Protein AF-A0A522UPX6-F1 (afdb_monomer)

Mean predicted aligned error: 21.27 Å

pLDDT: mean 71.04, std 18.64, range [40.44, 97.75]

Radius of gyration: 30.19 Å; Cα contacts (8 Å, |Δi|>4): 43; chains: 1; bounding box: 75×53×67 Å

Structure (mmCIF, N/CA/C/O backbone):
data_AF-A0A5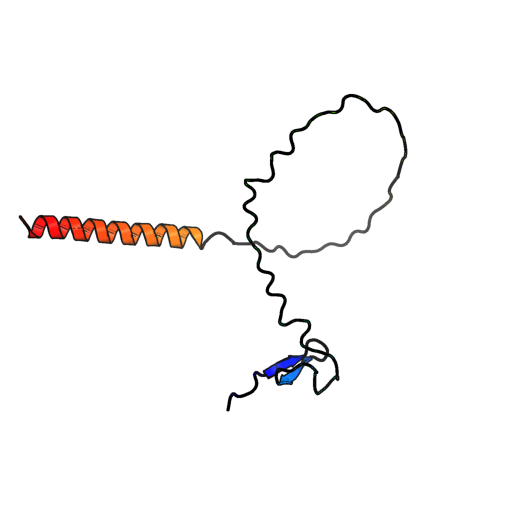22UPX6-F1
#
_entry.id   AF-A0A522UPX6-F1
#
loop_
_atom_site.group_PDB
_atom_site.id
_atom_site.type_symbol
_atom_site.label_atom_id
_atom_site.label_alt_id
_atom_site.label_comp_id
_atom_site.label_asym_id
_atom_site.label_entity_id
_atom_site.label_seq_id
_atom_site.pdbx_PDB_ins_code
_atom_site.Cartn_x
_atom_site.Cartn_y
_atom_site.Cartn_z
_atom_site.occupancy
_atom_site.B_iso_or_equiv
_atom_site.auth_seq_id
_atom_site.auth_comp_id
_atom_site.auth_asym_id
_atom_site.auth_atom_id
_atom_site.pdbx_PDB_model_num
ATOM 1 N N . MET A 1 1 ? -7.548 -28.527 -10.686 1.00 49.31 1 MET A N 1
ATOM 2 C CA . MET A 1 1 ? -6.520 -28.176 -11.689 1.00 49.31 1 MET A CA 1
ATOM 3 C C . MET A 1 1 ? -6.523 -26.661 -11.773 1.00 49.31 1 MET A C 1
ATOM 5 O O . MET A 1 1 ? -7.603 -26.110 -11.912 1.00 49.31 1 MET A O 1
ATOM 9 N N . LYS A 1 2 ? -5.393 -25.993 -11.524 1.00 66.81 2 LYS A N 1
ATOM 10 C CA . LYS A 1 2 ? -5.321 -24.524 -11.512 1.00 66.81 2 LYS A CA 1
ATOM 11 C C . LYS A 1 2 ? -5.132 -24.062 -12.960 1.00 66.81 2 LYS A C 1
ATOM 13 O O . LYS A 1 2 ? -4.196 -24.534 -13.602 1.00 66.81 2 LYS A O 1
ATOM 18 N N . GLU A 1 3 ? -6.046 -23.249 -13.484 1.00 74.69 3 GLU A N 1
ATOM 19 C CA . GLU A 1 3 ? -5.889 -22.654 -14.816 1.00 74.69 3 GLU A CA 1
ATOM 20 C C . GLU A 1 3 ? -4.624 -21.780 -14.850 1.00 74.69 3 GLU A C 1
ATOM 22 O O . GLU A 1 3 ? -4.322 -21.118 -13.853 1.00 74.69 3 GLU A O 1
ATOM 27 N N . PRO A 1 4 ? -3.836 -21.828 -15.939 1.00 72.62 4 PRO A N 1
ATOM 28 C CA . PRO A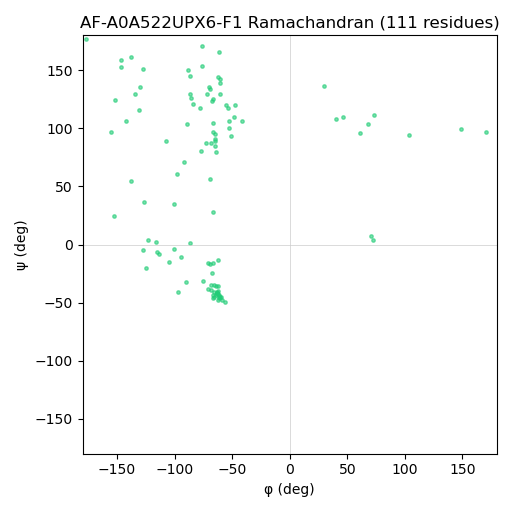 1 4 ? -2.641 -21.010 -16.068 1.00 72.62 4 PRO A CA 1
ATOM 29 C C . PRO A 1 4 ? -3.029 -19.546 -16.296 1.00 72.62 4 PRO A C 1
ATOM 31 O O . PRO A 1 4 ? -3.804 -19.243 -17.202 1.00 72.62 4 PRO A O 1
ATOM 34 N N . ASP A 1 5 ? -2.451 -18.641 -15.508 1.00 82.94 5 ASP A N 1
ATOM 35 C CA . ASP A 1 5 ? -2.629 -17.201 -15.692 1.00 82.94 5 ASP A CA 1
ATOM 36 C C . ASP A 1 5 ? -2.108 -16.784 -17.081 1.00 82.94 5 ASP A C 1
ATOM 38 O O . ASP A 1 5 ? -1.000 -17.150 -17.480 1.00 82.94 5 ASP A O 1
ATOM 42 N N . MET A 1 6 ? -2.909 -16.044 -17.849 1.00 86.31 6 MET A N 1
ATOM 43 C CA . MET A 1 6 ? -2.515 -15.517 -19.161 1.00 86.31 6 MET A CA 1
ATOM 44 C C . MET A 1 6 ? -1.808 -14.173 -18.977 1.00 86.31 6 MET A C 1
ATOM 46 O O . MET A 1 6 ? -2.319 -13.284 -18.299 1.00 86.31 6 MET A O 1
ATOM 50 N N . ILE A 1 7 ? -0.633 -14.018 -19.587 1.00 87.12 7 ILE A N 1
ATOM 51 C CA . ILE A 1 7 ? 0.179 -12.799 -19.522 1.00 87.12 7 ILE A CA 1
ATOM 52 C C . ILE A 1 7 ? 0.546 -12.319 -20.925 1.00 87.12 7 ILE A C 1
ATOM 54 O O . ILE A 1 7 ? 0.718 -13.107 -21.856 1.00 87.12 7 ILE A O 1
ATOM 58 N N . THR A 1 8 ? 0.730 -11.014 -21.082 1.00 88.94 8 THR A N 1
ATOM 59 C CA . THR A 1 8 ? 1.205 -10.434 -22.342 1.00 88.94 8 THR A CA 1
ATOM 60 C C . THR A 1 8 ? 2.728 -10.472 -22.388 1.00 88.94 8 THR A C 1
ATOM 62 O O . THR A 1 8 ? 3.401 -9.966 -21.492 1.00 88.94 8 THR A O 1
ATOM 65 N N . CYS A 1 9 ? 3.298 -11.056 -23.443 1.00 88.38 9 CYS A N 1
ATOM 66 C CA . CYS A 1 9 ? 4.745 -11.099 -23.619 1.00 88.38 9 CYS A CA 1
ATOM 67 C C . CYS A 1 9 ? 5.307 -9.682 -23.870 1.00 88.38 9 CYS A C 1
ATOM 69 O O . CYS A 1 9 ? 4.934 -9.065 -24.873 1.00 88.38 9 CYS A O 1
ATOM 71 N N . PRO A 1 10 ? 6.270 -9.187 -23.068 1.00 84.88 10 PRO A N 1
ATOM 72 C CA . PRO A 1 10 ? 6.823 -7.83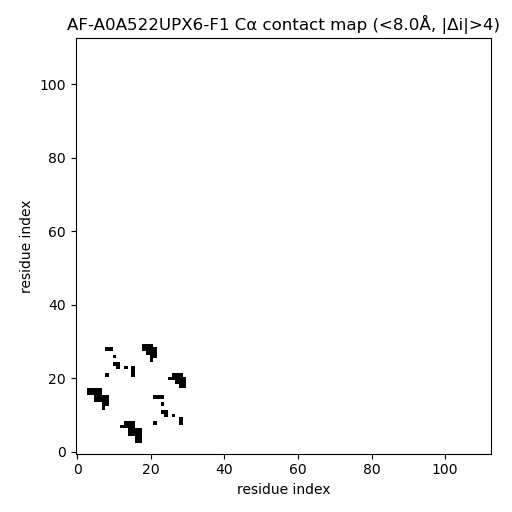5 -23.218 1.00 84.88 10 PRO A CA 1
ATOM 73 C C . PRO A 1 10 ? 7.666 -7.660 -24.490 1.00 84.88 10 PRO A C 1
ATOM 75 O O . PRO A 1 10 ? 7.932 -6.541 -24.914 1.00 84.88 10 PRO A O 1
ATOM 78 N N . HIS A 1 11 ? 8.094 -8.760 -25.117 1.00 88.25 11 HIS A N 1
ATOM 79 C CA . HIS A 1 11 ? 8.936 -8.716 -26.310 1.00 88.25 11 HIS A CA 1
ATOM 80 C C . HIS A 1 11 ? 8.156 -8.690 -27.625 1.00 88.25 11 HIS A C 1
ATOM 82 O O . HIS A 1 11 ? 8.649 -8.137 -28.603 1.00 88.25 11 HIS A O 1
ATOM 88 N N . CYS A 1 12 ? 6.987 -9.334 -27.685 1.00 91.06 12 CYS A N 1
ATOM 89 C CA . CYS A 1 12 ? 6.219 -9.466 -28.931 1.00 91.06 12 CYS A CA 1
ATOM 90 C C . CYS A 1 12 ? 4.756 -9.022 -28.824 1.00 91.06 12 CYS A C 1
ATOM 92 O O . CYS A 1 12 ? 4.054 -9.036 -29.831 1.00 91.06 12 CYS A O 1
ATOM 94 N N . GLY A 1 13 ? 4.282 -8.661 -27.626 1.00 89.62 13 GLY A N 1
ATOM 95 C CA . GLY A 1 13 ? 2.925 -8.165 -27.390 1.00 89.62 13 GLY A CA 1
ATOM 96 C C . GLY A 1 13 ? 1.816 -9.215 -27.496 1.00 89.62 13 GLY A C 1
ATOM 97 O O . GLY A 1 13 ? 0.647 -8.864 -27.396 1.00 89.62 13 GLY A O 1
ATOM 98 N N . LYS A 1 14 ? 2.150 -10.495 -27.705 1.00 91.25 14 LYS A N 1
ATOM 99 C CA . LYS A 1 14 ? 1.169 -11.587 -27.777 1.00 91.25 14 LYS A CA 1
ATOM 100 C C . LYS A 1 14 ? 0.863 -12.147 -26.392 1.00 91.25 14 LYS A C 1
ATOM 102 O O . LYS A 1 14 ? 1.756 -12.246 -25.549 1.00 91.25 14 LYS A O 1
ATOM 107 N N . GLU A 1 15 ? -0.383 -12.553 -26.196 1.00 90.00 15 GLU A N 1
ATOM 108 C CA . GLU A 1 15 ? -0.829 -13.264 -25.000 1.00 90.00 15 GLU A CA 1
ATOM 109 C C . GLU A 1 15 ? -0.251 -14.682 -24.983 1.00 90.00 15 GLU A C 1
ATOM 111 O O . GLU A 1 15 ? -0.224 -15.380 -25.996 1.00 90.00 15 GLU A O 1
ATOM 116 N N . THR A 1 16 ? 0.255 -15.106 -23.833 1.00 89.44 16 THR A N 1
ATOM 117 C CA . THR A 1 16 ? 0.826 -16.437 -23.627 1.00 89.44 16 THR A CA 1
ATOM 118 C C . THR A 1 16 ? 0.545 -16.886 -22.201 1.00 89.44 16 THR A C 1
ATOM 120 O O . THR A 1 16 ? 0.418 -16.067 -21.295 1.00 89.44 16 THR A O 1
ATOM 123 N N . ALA A 1 17 ? 0.472 -18.197 -21.981 1.00 85.56 17 ALA A N 1
ATOM 124 C CA . ALA A 1 17 ? 0.380 -18.741 -20.632 1.00 85.56 17 ALA A CA 1
ATOM 125 C C . ALA A 1 17 ? 1.615 -18.338 -19.808 1.00 85.56 17 ALA A C 1
A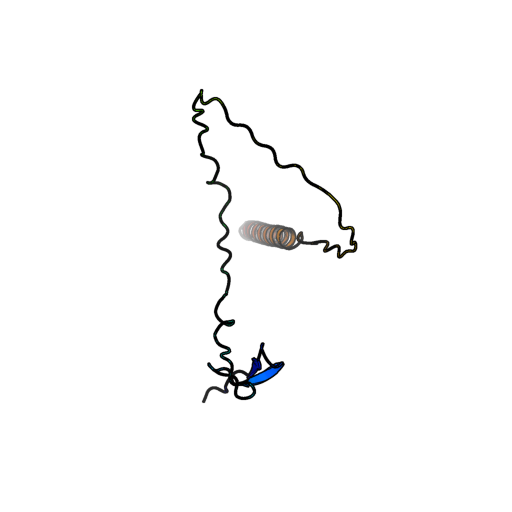TOM 127 O O . ALA A 1 17 ? 2.730 -18.311 -20.345 1.00 85.56 17 ALA A O 1
ATOM 128 N N . ALA A 1 18 ? 1.411 -18.053 -18.521 1.00 75.00 18 ALA A N 1
ATOM 129 C CA . ALA A 1 18 ? 2.474 -17.789 -17.565 1.00 75.00 18 ALA A CA 1
ATOM 130 C C . ALA A 1 18 ? 3.460 -18.966 -17.541 1.00 75.00 18 ALA A C 1
ATOM 132 O O . ALA A 1 18 ? 3.093 -20.115 -17.289 1.00 75.00 18 ALA A O 1
ATOM 133 N N . GLY A 1 19 ? 4.717 -18.672 -17.858 1.00 78.19 19 GLY A N 1
ATOM 134 C CA . GLY A 1 19 ? 5.789 -19.647 -17.989 1.00 78.19 19 GLY A CA 1
ATOM 135 C C . GLY A 1 19 ? 7.114 -18.961 -18.295 1.00 78.19 19 GLY A C 1
ATOM 136 O O . GLY A 1 19 ? 7.173 -17.743 -18.460 1.00 78.19 19 GLY A O 1
ATOM 137 N N . ASP A 1 20 ? 8.176 -19.757 -18.372 1.00 79.88 20 ASP A N 1
ATOM 138 C CA . ASP A 1 20 ? 9.537 -19.226 -18.476 1.00 79.88 20 ASP A CA 1
ATOM 139 C C . ASP A 1 20 ? 9.829 -18.680 -19.882 1.00 79.88 20 ASP A C 1
ATOM 141 O O . ASP A 1 20 ? 10.540 -17.696 -20.019 1.00 79.88 20 ASP A O 1
ATOM 145 N N . VAL A 1 21 ? 9.226 -19.247 -20.936 1.00 87.81 21 VAL A N 1
ATOM 146 C CA . VAL A 1 21 ? 9.511 -18.884 -22.335 1.00 87.81 21 VAL A CA 1
ATOM 147 C C . VAL A 1 21 ? 8.231 -18.596 -23.116 1.00 87.81 21 VAL A C 1
ATOM 149 O O . VAL A 1 21 ? 7.262 -19.359 -23.072 1.00 87.81 21 VAL A O 1
ATOM 152 N N . CYS A 1 22 ? 8.236 -17.515 -23.898 1.00 89.06 22 CYS A N 1
ATOM 153 C CA . CYS A 1 22 ? 7.139 -17.182 -24.798 1.00 89.06 22 CYS A CA 1
ATOM 154 C C . CYS A 1 22 ? 7.006 -18.209 -25.927 1.00 89.06 22 CYS A C 1
ATOM 156 O O . CYS A 1 22 ? 7.925 -18.375 -26.730 1.00 89.06 22 CYS A O 1
ATOM 158 N N . ARG A 1 23 ? 5.817 -18.803 -26.089 1.00 88.75 23 ARG A N 1
ATOM 159 C CA . ARG A 1 23 ? 5.528 -19.739 -27.194 1.00 88.75 23 ARG A CA 1
ATOM 160 C C . ARG A 1 23 ? 5.530 -19.095 -28.583 1.00 88.75 23 ARG A C 1
ATOM 162 O O . ARG A 1 23 ? 5.574 -19.807 -29.578 1.00 88.75 23 ARG A O 1
ATOM 169 N N . HIS A 1 24 ? 5.464 -17.766 -28.660 1.00 90.44 24 HIS A N 1
ATOM 170 C CA . HIS A 1 24 ? 5.413 -17.044 -29.929 1.00 90.44 24 HIS A CA 1
ATOM 171 C C . HIS A 1 24 ? 6.768 -16.524 -30.402 1.00 90.44 24 HIS A C 1
ATOM 173 O O . HIS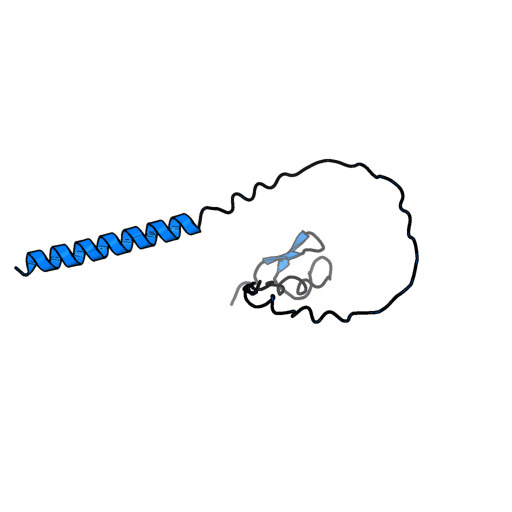 A 1 24 ? 7.044 -16.577 -31.595 1.00 90.44 24 HIS A O 1
ATOM 179 N N . CYS A 1 25 ? 7.595 -15.991 -29.497 1.00 91.06 25 CYS A N 1
ATOM 180 C CA . CYS A 1 25 ? 8.878 -15.380 -29.863 1.00 91.06 25 CYS A CA 1
ATOM 181 C C . CYS A 1 25 ? 10.105 -16.114 -29.309 1.00 91.06 25 CYS A C 1
ATOM 183 O O . CYS A 1 25 ? 11.224 -15.733 -29.639 1.00 91.06 25 CYS A O 1
ATOM 185 N N . GLY A 1 26 ? 9.916 -17.128 -28.456 1.00 89.94 26 GLY A N 1
ATOM 186 C CA . GLY A 1 26 ? 11.003 -17.927 -27.884 1.00 89.94 26 GLY A CA 1
ATOM 187 C C . GLY A 1 26 ? 11.874 -17.198 -26.857 1.00 89.94 26 GLY A C 1
ATOM 188 O O . GLY A 1 26 ? 12.889 -17.744 -26.439 1.00 89.94 26 GLY A O 1
ATOM 189 N N . ARG A 1 27 ? 11.512 -15.973 -26.454 1.00 87.50 27 ARG A N 1
ATOM 190 C CA . ARG A 1 27 ? 12.240 -15.208 -25.429 1.00 87.50 27 ARG A CA 1
ATOM 191 C C . ARG A 1 27 ? 11.725 -15.514 -24.027 1.00 87.50 27 ARG A C 1
ATOM 193 O O . ARG A 1 27 ? 10.541 -15.806 -23.855 1.00 87.50 27 ARG A O 1
ATOM 200 N N . ASP A 1 28 ? 12.624 -15.410 -23.056 1.00 86.75 28 ASP A N 1
ATOM 201 C CA . ASP A 1 28 ? 12.334 -15.615 -21.638 1.00 86.75 28 ASP A CA 1
ATOM 202 C C . ASP A 1 28 ? 11.453 -14.476 -21.085 1.00 86.75 28 ASP A C 1
ATOM 204 O O . ASP A 1 28 ? 11.697 -13.304 -21.379 1.00 86.75 28 ASP A O 1
ATOM 208 N N . ILE A 1 29 ? 10.402 -14.813 -20.331 1.00 82.19 29 ILE A N 1
ATOM 209 C CA . ILE A 1 29 ? 9.434 -13.852 -19.767 1.00 82.19 29 ILE A CA 1
ATOM 210 C C . ILE A 1 29 ? 9.653 -13.643 -18.255 1.00 82.19 29 ILE A C 1
ATOM 212 O O . ILE A 1 29 ? 9.170 -12.660 -17.684 1.00 82.19 29 ILE A O 1
ATOM 216 N N . ARG A 1 30 ? 10.420 -14.514 -17.584 1.00 71.62 30 ARG A N 1
ATOM 217 C CA . ARG A 1 30 ? 10.576 -14.504 -16.119 1.00 71.62 30 ARG A CA 1
ATOM 218 C C . ARG A 1 30 ? 11.311 -13.280 -15.586 1.00 71.62 30 ARG A C 1
ATOM 220 O O . ARG A 1 30 ? 11.109 -12.900 -14.435 1.00 71.62 30 ARG A O 1
ATOM 227 N N . ALA A 1 31 ? 12.136 -12.648 -16.417 1.00 61.28 31 ALA A N 1
ATOM 228 C CA . ALA A 1 31 ? 13.015 -11.557 -16.005 1.00 61.28 31 ALA A CA 1
ATOM 229 C C . ALA A 1 31 ? 12.285 -10.301 -15.482 1.00 61.28 31 ALA A C 1
ATOM 231 O O . ALA A 1 31 ? 12.929 -9.454 -14.870 1.00 61.28 31 ALA A O 1
ATOM 232 N N . GLN A 1 32 ? 10.967 -10.163 -15.686 1.00 57.75 32 GLN A N 1
ATOM 233 C CA . GLN A 1 32 ? 10.219 -8.975 -15.245 1.00 57.75 32 GLN A CA 1
ATOM 234 C C . GLN A 1 32 ? 9.189 -9.205 -14.134 1.00 57.75 32 GLN A C 1
ATOM 236 O O . GLN A 1 32 ? 8.684 -8.230 -13.587 1.00 57.75 32 GLN A O 1
ATOM 241 N N . GLN A 1 33 ? 8.893 -10.448 -13.743 1.00 57.84 33 GLN A N 1
ATOM 242 C CA . GLN A 1 33 ? 7.847 -10.716 -12.740 1.00 57.84 33 GLN A CA 1
ATOM 243 C C . GLN A 1 33 ? 8.331 -10.655 -11.280 1.00 57.84 33 GLN A C 1
ATOM 245 O O . GLN A 1 33 ? 7.546 -10.891 -10.369 1.00 57.84 33 GLN A O 1
ATOM 250 N N . GLY A 1 34 ? 9.609 -10.347 -11.039 1.00 54.78 34 GLY A N 1
ATOM 251 C CA . GLY A 1 34 ? 10.220 -10.446 -9.709 1.00 54.78 34 GLY A CA 1
ATOM 252 C C . GLY A 1 34 ? 10.842 -9.170 -9.154 1.00 54.78 34 GLY A C 1
ATOM 253 O O . GLY A 1 34 ? 11.441 -9.233 -8.085 1.00 54.78 34 GLY A O 1
ATOM 254 N N . LEU A 1 35 ? 10.735 -8.026 -9.836 1.00 59.72 35 LEU A N 1
ATOM 255 C CA . LEU A 1 35 ? 11.223 -6.761 -9.283 1.00 59.72 35 LEU A CA 1
ATOM 256 C C . LEU A 1 35 ? 10.065 -5.979 -8.657 1.00 59.72 35 LEU A C 1
ATOM 258 O O . LEU A 1 35 ? 9.751 -4.861 -9.058 1.00 59.72 35 LEU A O 1
ATOM 262 N N . GLU A 1 36 ? 9.420 -6.574 -7.652 1.00 55.09 36 GLU A N 1
ATOM 263 C CA . GLU A 1 36 ? 8.741 -5.763 -6.646 1.00 55.09 36 GLU A CA 1
ATOM 264 C C . GLU A 1 36 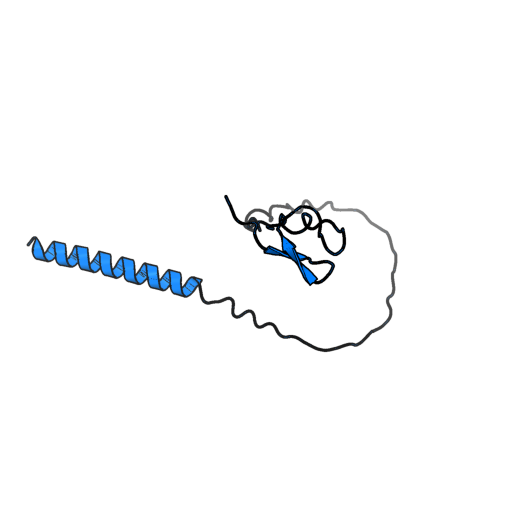? 9.852 -4.997 -5.923 1.00 55.09 36 GLU A C 1
ATOM 266 O O . GLU A 1 36 ? 10.509 -5.504 -5.013 1.00 55.09 36 GLU A O 1
ATOM 271 N N . VAL A 1 37 ? 10.154 -3.799 -6.427 1.00 62.88 37 VAL A N 1
ATOM 272 C CA . VAL A 1 37 ? 11.055 -2.859 -5.769 1.00 62.88 37 VAL A CA 1
ATOM 273 C C . VAL A 1 37 ? 10.354 -2.474 -4.475 1.00 62.88 37 VAL A C 1
ATOM 275 O O . VAL A 1 37 ? 9.548 -1.547 -4.434 1.00 62.88 37 VAL A O 1
ATOM 278 N N . GLN A 1 38 ? 10.603 -3.244 -3.419 1.00 58.16 38 GLN A N 1
ATOM 279 C CA . GLN A 1 38 ? 10.206 -2.885 -2.075 1.00 58.16 38 GLN A CA 1
ATOM 280 C C . GLN A 1 38 ? 11.009 -1.632 -1.732 1.00 58.16 38 GLN A C 1
ATOM 282 O O . GLN A 1 38 ? 12.174 -1.707 -1.336 1.00 58.16 38 GLN A O 1
ATOM 287 N N . TYR A 1 39 ? 10.399 -0.467 -1.949 1.00 62.38 39 TYR A N 1
ATOM 288 C CA . TYR A 1 39 ? 10.894 0.804 -1.448 1.00 62.38 39 TYR A CA 1
ATOM 289 C C . TYR A 1 39 ? 10.818 0.726 0.071 1.00 62.38 39 TYR A C 1
ATOM 291 O O . TYR A 1 39 ? 9.825 1.084 0.696 1.00 62.38 39 TYR A O 1
ATOM 299 N N . LYS A 1 40 ? 11.859 0.155 0.675 1.00 65.44 40 LYS A N 1
ATOM 300 C CA . LYS A 1 40 ? 12.066 0.235 2.107 1.00 65.44 40 LYS A CA 1
ATOM 301 C C . LYS A 1 40 ? 12.344 1.702 2.365 1.00 65.44 40 LYS A C 1
ATOM 303 O O . LYS A 1 40 ? 13.405 2.195 1.989 1.00 65.44 40 LYS A O 1
ATOM 308 N N . ASP A 1 41 ? 11.352 2.396 2.906 1.00 62.97 41 ASP A N 1
ATOM 309 C CA . ASP A 1 41 ? 11.477 3.784 3.314 1.00 62.97 41 ASP A CA 1
ATOM 310 C C . ASP A 1 41 ? 12.697 3.899 4.231 1.00 62.97 41 ASP A C 1
ATOM 312 O O . ASP A 1 41 ? 12.666 3.535 5.411 1.00 62.97 41 ASP A O 1
ATOM 316 N N . PHE A 1 42 ? 13.810 4.367 3.669 1.00 58.09 42 PHE A N 1
ATOM 317 C CA . PHE A 1 42 ? 14.935 4.843 4.447 1.00 58.09 42 PHE A CA 1
ATOM 318 C C . PHE A 1 42 ? 14.418 6.095 5.140 1.00 58.09 42 PHE A C 1
ATOM 320 O O . PHE A 1 42 ? 14.344 7.167 4.541 1.00 58.09 42 PHE A O 1
ATOM 327 N N . LYS A 1 43 ? 13.981 5.946 6.395 1.00 60.62 43 LYS A N 1
ATOM 328 C CA . LYS A 1 43 ? 13.710 7.083 7.270 1.00 60.62 43 LYS A CA 1
ATOM 329 C C . LYS A 1 43 ? 14.966 7.950 7.253 1.00 60.62 43 LYS A C 1
ATOM 331 O O . LYS A 1 43 ? 15.980 7.572 7.832 1.00 60.62 43 LYS A O 1
ATOM 336 N N . GLY A 1 44 ? 14.903 9.094 6.574 1.00 57.62 44 GLY A N 1
ATOM 337 C CA . GLY A 1 44 ? 16.004 10.049 6.401 1.00 57.62 44 GLY A CA 1
ATOM 338 C C . GLY A 1 44 ? 16.441 10.747 7.693 1.00 57.62 44 GLY A C 1
ATOM 339 O O . GLY A 1 44 ? 16.906 11.878 7.649 1.00 57.62 44 GLY A O 1
ATOM 340 N N . SER A 1 45 ? 16.259 10.106 8.846 1.00 54.28 45 SER A N 1
ATOM 341 C CA . SER A 1 45 ? 16.535 10.652 10.171 1.00 54.28 45 SER A CA 1
ATOM 342 C C . SER A 1 45 ? 17.863 10.165 10.760 1.00 54.28 45 SER A C 1
ATOM 344 O O . SER A 1 45 ? 18.241 10.657 11.813 1.00 54.28 45 SER A O 1
ATOM 346 N N . GLU A 1 46 ? 18.590 9.256 10.095 1.00 57.50 46 GLU A N 1
ATOM 347 C CA . GLU A 1 46 ? 19.887 8.740 10.584 1.00 57.50 46 GLU A CA 1
ATOM 348 C C . GLU A 1 46 ? 21.089 9.087 9.678 1.00 57.50 46 GLU A C 1
ATOM 350 O O . GLU A 1 46 ? 22.217 8.709 9.975 1.00 57.50 46 GLU A O 1
ATOM 355 N N . MET A 1 47 ? 20.897 9.839 8.584 1.00 54.91 47 MET A N 1
ATOM 356 C CA . MET A 1 47 ? 21.962 10.149 7.609 1.00 54.91 47 MET A CA 1
ATOM 357 C C . MET A 1 47 ? 22.574 11.554 7.769 1.00 54.91 47 MET A C 1
ATOM 359 O O . MET A 1 47 ? 22.949 12.188 6.785 1.00 54.91 47 MET A O 1
ATOM 363 N N . LEU A 1 48 ? 22.690 12.063 8.998 1.00 59.75 48 LEU A N 1
ATOM 364 C CA . LEU A 1 48 ? 23.379 13.332 9.279 1.00 59.75 48 LEU A CA 1
ATOM 365 C C . LEU A 1 48 ? 24.252 13.240 10.540 1.00 59.75 48 LEU A C 1
ATOM 367 O O . LEU A 1 48 ? 24.145 14.062 11.437 1.00 59.75 48 LEU A O 1
ATOM 371 N N . ASP A 1 49 ? 25.159 12.264 10.577 1.00 52.66 49 ASP A N 1
ATOM 372 C CA . ASP A 1 49 ? 26.329 12.285 11.471 1.00 52.66 49 ASP A CA 1
ATOM 373 C C . ASP A 1 49 ? 27.633 12.067 10.682 1.00 52.66 49 ASP A C 1
ATOM 375 O O . ASP A 1 49 ? 28.598 11.460 11.146 1.00 52.66 49 ASP A O 1
ATOM 379 N N . ILE A 1 50 ? 27.715 12.618 9.463 1.00 57.84 50 ILE A N 1
ATOM 380 C CA . ILE A 1 50 ? 29.027 12.896 8.864 1.00 57.84 50 ILE A CA 1
ATOM 381 C C . ILE A 1 50 ? 29.548 14.155 9.551 1.00 57.84 50 ILE A C 1
ATOM 383 O O . ILE A 1 50 ? 29.435 15.276 9.054 1.00 57.84 50 ILE A O 1
ATOM 387 N N . LYS A 1 51 ? 30.094 13.950 10.749 1.00 54.41 51 LYS A N 1
ATOM 388 C CA . LYS A 1 51 ? 30.941 14.908 11.445 1.00 54.41 51 LYS A CA 1
ATOM 389 C C . LYS A 1 51 ? 31.998 15.386 10.452 1.00 54.41 51 LYS A C 1
ATOM 391 O O . LYS A 1 51 ? 32.884 14.629 10.064 1.00 54.41 51 LYS A O 1
ATOM 396 N N . MET A 1 52 ? 31.890 16.644 10.033 1.00 54.12 52 MET A N 1
ATOM 397 C CA . MET A 1 52 ? 32.934 17.358 9.305 1.00 54.12 52 MET A CA 1
ATOM 398 C C . MET A 1 52 ? 34.157 17.498 10.217 1.00 54.12 52 MET A C 1
ATOM 400 O O . MET A 1 52 ? 34.398 18.539 10.823 1.00 54.12 52 MET A O 1
ATOM 404 N N . SER A 1 53 ? 34.951 16.438 10.336 1.00 53.66 53 SER A N 1
ATOM 405 C CA . SER A 1 53 ? 36.363 16.560 10.676 1.00 53.66 53 SER A CA 1
ATOM 406 C C . SER A 1 53 ? 37.063 17.120 9.448 1.00 53.66 53 SER A C 1
ATOM 408 O O . SER A 1 53 ? 37.511 16.389 8.571 1.00 53.66 53 SER A O 1
ATOM 410 N N . SER A 1 54 ? 37.075 18.447 9.388 1.00 53.16 54 SER A N 1
ATOM 411 C CA . SER A 1 54 ? 37.961 19.249 8.558 1.00 53.16 54 SER A CA 1
ATOM 412 C C . SER A 1 54 ? 39.408 18.756 8.709 1.00 53.16 54 SER A C 1
ATOM 414 O O . SER A 1 54 ? 39.938 18.811 9.822 1.00 53.16 54 SER A O 1
ATOM 416 N N . PRO A 1 55 ? 40.089 18.305 7.642 1.00 49.16 55 PRO A N 1
ATOM 417 C CA . PRO A 1 55 ? 41.531 18.366 7.577 1.00 49.16 55 PRO A CA 1
ATOM 418 C C . PRO A 1 55 ? 41.885 19.717 6.963 1.00 49.16 55 PRO A C 1
ATOM 420 O O . PRO A 1 55 ? 41.772 19.947 5.758 1.00 49.16 55 PRO A O 1
ATOM 423 N N . ALA A 1 56 ? 42.316 20.629 7.828 1.00 52.09 56 ALA A N 1
ATOM 424 C CA . ALA A 1 56 ? 43.105 21.765 7.407 1.00 52.09 56 ALA A CA 1
ATOM 425 C C . ALA A 1 56 ? 44.316 21.249 6.610 1.00 52.09 56 ALA A C 1
ATOM 427 O O . ALA A 1 56 ? 45.168 20.547 7.147 1.00 52.09 56 ALA A O 1
ATOM 428 N N . GLY A 1 57 ? 44.387 21.633 5.336 1.00 56.72 57 GLY A N 1
ATOM 429 C CA . GLY A 1 57 ? 45.608 21.579 4.543 1.00 56.72 57 GLY A CA 1
ATOM 430 C C . GLY A 1 57 ? 45.692 20.439 3.535 1.00 56.72 57 GLY A C 1
ATOM 431 O O . GLY A 1 57 ? 46.273 19.401 3.817 1.00 56.72 57 GLY A O 1
ATOM 432 N N . GLN A 1 58 ? 45.301 20.725 2.291 1.00 45.09 58 GLN A N 1
ATOM 433 C CA . GLN A 1 58 ? 46.161 20.395 1.156 1.00 45.09 58 GLN A CA 1
ATOM 434 C C . GLN A 1 58 ? 45.923 21.359 -0.013 1.00 45.09 58 GLN A C 1
ATOM 436 O O . GLN A 1 58 ? 44.804 21.589 -0.462 1.00 45.09 58 GLN A O 1
ATOM 441 N N . ARG A 1 59 ? 47.026 21.983 -0.432 1.00 51.47 59 ARG A N 1
ATOM 442 C CA . ARG A 1 59 ? 47.164 22.886 -1.575 1.00 51.47 59 ARG A CA 1
ATOM 443 C C . ARG A 1 59 ? 47.191 22.088 -2.887 1.00 51.47 59 ARG A C 1
ATOM 445 O O . ARG A 1 59 ? 47.754 21.001 -2.911 1.00 51.47 59 ARG A O 1
ATOM 452 N N . ASN A 1 60 ? 46.771 22.768 -3.957 1.00 55.97 60 ASN A N 1
ATOM 453 C CA . ASN A 1 60 ? 47.187 22.620 -5.362 1.00 55.97 60 ASN A CA 1
ATOM 454 C C . ASN A 1 60 ? 46.722 21.395 -6.171 1.00 55.97 60 ASN A C 1
ATOM 456 O O . ASN A 1 60 ? 47.253 20.305 -6.004 1.00 55.97 60 ASN A O 1
ATOM 460 N N . ALA A 1 61 ? 45.848 21.658 -7.153 1.00 46.31 61 ALA A N 1
ATOM 461 C CA . ALA A 1 61 ? 45.967 21.311 -8.588 1.00 46.31 61 ALA A CA 1
ATOM 462 C C . ALA A 1 61 ? 44.600 21.609 -9.252 1.00 46.31 61 ALA A C 1
ATOM 464 O O . ALA A 1 61 ? 43.611 20.958 -8.948 1.00 46.31 61 ALA A O 1
ATOM 465 N N . GLN A 1 62 ? 44.391 22.758 -9.898 1.00 53.78 62 GLN A N 1
ATOM 466 C CA . GLN A 1 62 ? 44.586 23.000 -11.338 1.00 53.78 62 GLN A CA 1
ATOM 467 C C . GLN A 1 62 ? 44.002 21.923 -12.275 1.00 53.78 62 GLN A C 1
ATOM 469 O O . GLN A 1 62 ? 44.574 20.843 -12.395 1.00 53.78 62 GLN A O 1
ATOM 474 N N . SER A 1 63 ? 42.924 22.295 -12.983 1.00 49.66 63 SER A N 1
ATOM 475 C CA . SER A 1 63 ? 42.597 22.046 -14.413 1.00 49.66 63 SER A CA 1
ATOM 476 C C . SER A 1 63 ? 41.070 21.944 -14.555 1.00 49.66 63 SER A C 1
ATOM 478 O O . SER A 1 63 ? 40.457 21.020 -14.038 1.00 49.66 63 SER A O 1
ATOM 480 N N . ALA A 1 64 ? 40.384 23.000 -14.993 1.00 50.81 64 ALA A N 1
ATOM 481 C CA . ALA A 1 64 ? 40.154 23.325 -16.405 1.00 50.81 64 ALA A CA 1
ATOM 482 C C . ALA A 1 64 ? 39.367 22.220 -17.130 1.00 50.81 64 ALA A C 1
ATOM 484 O O . ALA A 1 64 ? 39.946 21.256 -17.619 1.00 50.81 64 ALA A O 1
ATOM 485 N N . HIS A 1 65 ? 38.049 22.398 -17.228 1.00 40.44 65 HIS A N 1
ATOM 486 C CA . HIS A 1 65 ? 37.327 21.930 -18.403 1.00 40.44 65 HIS A CA 1
ATOM 487 C C . HIS A 1 65 ? 36.232 22.935 -18.759 1.00 40.44 65 HIS A C 1
ATOM 489 O O . HIS A 1 65 ? 35.230 23.086 -18.061 1.00 40.44 65 HIS A O 1
ATOM 495 N N . GLU A 1 66 ? 36.511 23.666 -19.831 1.00 44.59 66 GLU A N 1
ATOM 496 C CA . GLU A 1 66 ? 35.598 24.531 -20.565 1.00 44.59 66 GLU A CA 1
ATOM 497 C C . GLU A 1 66 ? 34.447 23.702 -21.163 1.00 44.59 66 GLU A C 1
ATOM 499 O O . GLU A 1 66 ? 34.641 22.550 -21.566 1.00 44.59 66 GLU A O 1
ATOM 504 N N . GLY A 1 67 ? 33.249 24.297 -21.189 1.00 46.59 67 GLY A N 1
ATOM 505 C CA . GLY A 1 67 ? 32.112 23.833 -21.989 1.00 46.59 67 GLY A CA 1
ATOM 506 C C . GLY A 1 67 ? 32.282 24.198 -23.468 1.00 46.59 67 GLY A C 1
ATOM 507 O O . GLY A 1 67 ? 33.180 24.969 -23.809 1.00 46.59 67 GLY A O 1
ATOM 508 N N . PRO A 1 68 ? 31.408 23.678 -24.345 1.00 56.16 68 PRO A N 1
ATOM 509 C CA . PRO A 1 68 ? 30.375 24.584 -24.853 1.00 56.16 68 PRO A CA 1
ATOM 510 C C . PRO A 1 68 ? 28.998 23.945 -25.153 1.00 56.16 68 PRO A C 1
ATOM 512 O O . PRO A 1 68 ? 28.859 22.748 -25.368 1.00 56.16 68 PRO A O 1
ATOM 515 N N . GLU A 1 69 ? 28.008 24.843 -25.173 1.00 41.91 69 GLU A N 1
ATOM 516 C CA . GLU A 1 69 ? 26.888 24.950 -26.127 1.00 41.91 69 GLU A CA 1
ATOM 517 C C . GLU A 1 69 ? 25.770 23.884 -26.186 1.00 41.91 69 GLU A C 1
ATOM 519 O O . GLU A 1 69 ? 25.879 22.818 -26.776 1.00 41.91 69 GLU A O 1
ATOM 524 N N . ALA A 1 70 ? 24.629 24.294 -25.613 1.00 54.22 70 ALA A N 1
ATOM 525 C CA . ALA A 1 70 ? 23.300 24.377 -26.230 1.00 54.22 70 ALA A CA 1
ATOM 526 C C . ALA A 1 70 ? 22.830 23.259 -27.187 1.00 54.22 70 ALA A C 1
ATOM 528 O O . ALA A 1 70 ? 23.125 23.282 -28.376 1.00 54.22 70 ALA A O 1
ATOM 529 N N . GLU A 1 71 ? 21.882 22.440 -26.713 1.00 49.03 71 GLU A N 1
ATOM 530 C CA . GLU A 1 71 ? 20.776 21.994 -27.568 1.00 49.03 71 GLU A CA 1
ATOM 531 C C . GLU A 1 71 ? 19.426 22.185 -26.862 1.00 49.03 71 GLU A C 1
ATOM 533 O O . GLU A 1 71 ? 19.118 21.622 -25.811 1.00 49.03 71 GLU A O 1
ATOM 538 N N . GLU A 1 72 ? 18.647 23.065 -27.478 1.00 49.00 72 GLU A N 1
ATOM 539 C CA . GLU A 1 72 ? 17.282 23.456 -27.187 1.00 49.00 72 GLU A CA 1
ATOM 540 C C . GLU A 1 72 ? 16.312 22.384 -27.709 1.00 49.00 72 GLU A C 1
ATOM 542 O O . GLU A 1 72 ? 16.204 22.162 -28.914 1.00 49.00 72 GLU A O 1
ATOM 547 N N . ARG A 1 73 ? 15.546 21.743 -26.815 1.00 45.03 73 ARG A N 1
ATOM 548 C CA . ARG A 1 73 ? 14.262 21.122 -27.183 1.00 45.03 73 ARG A CA 1
ATOM 549 C C . ARG A 1 73 ? 13.315 21.012 -25.984 1.00 45.03 73 ARG A C 1
ATOM 551 O O . ARG A 1 73 ? 13.362 20.082 -25.188 1.00 45.03 73 ARG A O 1
ATOM 558 N N . SER A 1 74 ? 12.427 21.998 -25.888 1.00 53.91 74 SER A N 1
ATOM 559 C CA . SER A 1 74 ? 11.106 21.901 -25.235 1.00 53.91 74 SER A CA 1
ATOM 560 C C . SER A 1 74 ? 10.241 20.834 -25.964 1.00 53.91 74 SER A C 1
ATOM 562 O O . SER A 1 74 ? 10.612 20.515 -27.098 1.00 53.91 74 SER A O 1
ATOM 564 N N . PRO A 1 75 ? 9.088 20.302 -25.469 1.00 52.59 75 PRO A N 1
ATOM 565 C CA . PRO A 1 75 ? 8.267 20.699 -24.308 1.00 52.59 75 PRO A CA 1
ATOM 566 C C . PRO A 1 75 ? 7.716 19.544 -23.405 1.00 52.59 75 PRO A C 1
ATOM 568 O O . PRO A 1 75 ? 7.611 18.403 -23.830 1.00 52.59 75 PRO A O 1
ATOM 571 N N . HIS A 1 76 ? 7.314 19.895 -22.166 1.00 50.19 76 HIS A N 1
ATOM 572 C CA . HIS A 1 76 ? 6.268 19.329 -21.261 1.00 50.19 76 HIS A CA 1
ATOM 573 C C . HIS A 1 76 ? 5.887 17.817 -21.312 1.00 50.19 76 HIS A C 1
ATOM 575 O O . HIS A 1 76 ? 5.526 17.28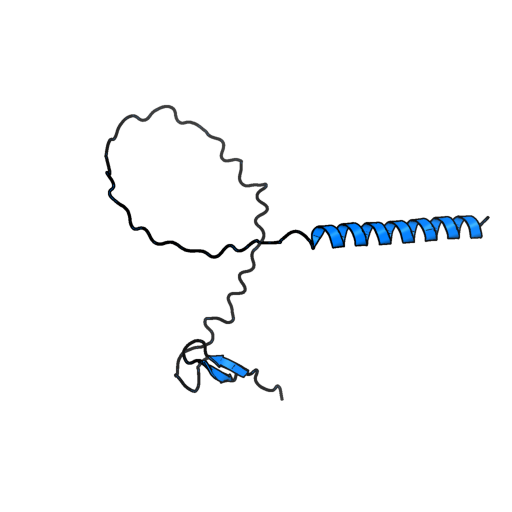5 -22.357 1.00 50.19 76 HIS A O 1
ATOM 581 N N . PRO A 1 77 ? 5.732 17.151 -20.140 1.00 46.88 77 PRO A N 1
ATOM 582 C CA . PRO A 1 77 ? 4.503 17.374 -19.377 1.00 46.88 77 PRO A CA 1
ATOM 583 C C . PRO A 1 77 ? 4.688 17.600 -17.871 1.00 46.88 77 PRO A C 1
ATOM 585 O O . PRO A 1 77 ? 5.258 16.802 -17.131 1.00 46.88 77 PRO A O 1
ATOM 588 N N . ASP A 1 78 ? 4.046 18.684 -17.450 1.00 51.69 78 ASP A N 1
ATOM 589 C CA . ASP A 1 78 ? 3.487 18.957 -16.133 1.00 51.69 78 ASP A CA 1
ATOM 590 C C . ASP A 1 78 ? 2.781 17.704 -15.587 1.00 51.69 78 ASP A C 1
ATOM 592 O O . ASP A 1 78 ? 1.688 17.337 -16.028 1.00 51.69 78 ASP A O 1
ATOM 596 N N . LYS A 1 79 ? 3.385 17.030 -14.609 1.00 52.47 79 LYS A N 1
ATOM 597 C CA . LYS A 1 79 ? 2.645 16.133 -13.721 1.00 52.47 79 LYS A CA 1
ATOM 598 C C . LYS A 1 79 ? 2.550 16.815 -12.372 1.00 52.47 79 LYS A C 1
ATOM 600 O O . LYS A 1 79 ? 3.378 16.623 -11.487 1.00 52.47 79 LYS A O 1
ATOM 605 N N . LYS A 1 80 ? 1.486 17.608 -12.225 1.00 50.03 80 LYS A N 1
ATOM 606 C CA . LYS A 1 80 ? 0.900 17.956 -10.931 1.00 50.03 80 LYS A CA 1
ATOM 607 C C . LYS A 1 80 ? 0.654 16.662 -10.158 1.00 50.03 80 LYS A C 1
ATOM 609 O O . LYS A 1 80 ? -0.392 16.029 -10.294 1.00 50.03 80 LYS A O 1
ATOM 614 N N . HIS A 1 81 ? 1.612 16.272 -9.328 1.00 51.25 81 HIS A N 1
ATOM 615 C CA . HIS A 1 81 ? 1.380 15.310 -8.269 1.00 51.25 81 HIS A CA 1
ATOM 616 C C . HIS A 1 81 ? 0.479 15.988 -7.237 1.00 51.25 81 HIS A C 1
ATOM 618 O O . HIS A 1 81 ? 0.939 16.584 -6.268 1.00 51.25 81 HIS A O 1
ATOM 624 N N . ALA A 1 82 ? -0.834 15.893 -7.445 1.00 53.41 82 ALA A N 1
ATOM 625 C CA . ALA A 1 82 ? -1.835 16.103 -6.406 1.00 53.41 82 ALA A CA 1
ATOM 626 C C . ALA A 1 82 ? -1.772 14.938 -5.392 1.00 53.41 82 ALA A C 1
ATOM 628 O O . ALA A 1 82 ? -2.744 14.222 -5.167 1.00 53.41 82 ALA A O 1
ATOM 629 N N . ALA A 1 83 ? -0.595 14.718 -4.805 1.00 56.59 83 ALA A N 1
ATOM 630 C CA . ALA A 1 83 ? -0.309 13.724 -3.782 1.00 56.59 83 ALA A CA 1
ATOM 631 C C . ALA A 1 83 ? -0.506 14.372 -2.405 1.00 56.59 83 ALA A C 1
ATOM 633 O O . ALA A 1 83 ? 0.448 14.698 -1.712 1.00 56.59 83 ALA A O 1
ATOM 634 N N . GLY A 1 84 ? -1.758 14.648 -2.034 1.00 57.41 84 GLY A N 1
ATOM 635 C CA . GLY A 1 84 ? -2.030 15.426 -0.820 1.00 57.41 84 GLY A CA 1
ATOM 636 C C . GLY A 1 84 ? -3.364 15.148 -0.149 1.00 57.41 84 GLY A C 1
ATOM 637 O O . GLY A 1 84 ? -3.898 16.037 0.503 1.00 57.41 84 GLY A O 1
ATOM 638 N N . LYS A 1 85 ? -3.959 13.964 -0.339 1.00 60.66 85 LYS A N 1
ATOM 639 C CA . LYS A 1 85 ? -5.279 13.665 0.239 1.00 60.66 85 LYS A CA 1
ATOM 640 C C . LYS A 1 85 ? -5.404 12.418 1.124 1.00 60.66 85 LYS A C 1
ATOM 642 O O . LYS A 1 85 ? -6.319 12.456 1.939 1.00 60.66 85 LYS A O 1
ATOM 647 N N . PRO A 1 86 ? -4.544 11.373 1.111 1.00 60.66 86 PRO A N 1
ATOM 648 C CA . PRO A 1 86 ? -4.802 10.227 1.989 1.00 60.66 86 PRO A CA 1
ATOM 649 C C . PRO A 1 86 ? -4.620 10.574 3.478 1.00 60.66 86 PRO A C 1
ATOM 651 O O . PRO A 1 86 ? -5.405 10.111 4.297 1.00 60.66 86 PRO A O 1
ATOM 654 N N . LEU A 1 87 ? -3.675 11.455 3.838 1.00 66.56 87 LEU A N 1
ATOM 655 C CA . LEU A 1 87 ? -3.406 11.807 5.243 1.00 66.56 87 LEU A CA 1
ATOM 656 C C . LEU A 1 87 ? -4.590 12.516 5.928 1.00 66.56 87 LEU A C 1
ATOM 658 O O . LEU A 1 87 ? -4.865 12.280 7.103 1.00 66.56 87 LEU A O 1
ATOM 662 N N . LEU A 1 88 ? -5.320 13.356 5.186 1.00 75.50 88 LEU A N 1
ATOM 663 C CA . LEU A 1 88 ? -6.463 14.097 5.722 1.00 75.50 88 LEU A CA 1
ATOM 664 C C . LEU A 1 88 ? -7.643 13.155 6.004 1.00 75.50 88 LEU A C 1
ATOM 666 O O . LEU A 1 88 ? -8.280 13.274 7.048 1.00 75.50 88 LEU A O 1
ATOM 670 N N . PHE A 1 89 ? -7.879 12.159 5.141 1.00 83.38 89 PHE A N 1
ATOM 671 C CA . PHE A 1 89 ? -8.911 11.144 5.377 1.00 83.38 89 PHE A CA 1
ATOM 672 C C . PHE A 1 89 ? -8.627 10.302 6.625 1.00 83.38 89 PHE A C 1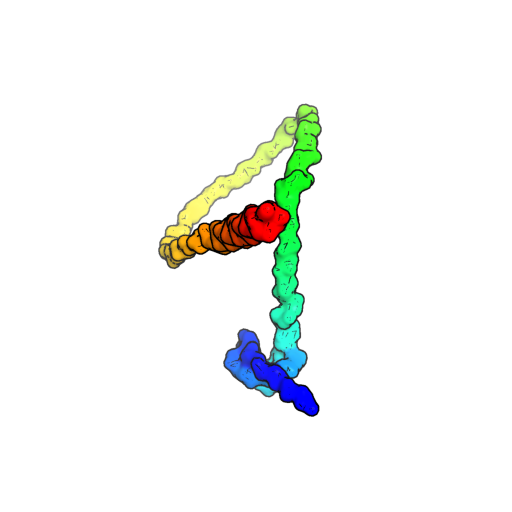
ATOM 674 O O . PHE A 1 89 ? -9.542 10.078 7.416 1.00 83.38 89 PHE A O 1
ATOM 681 N N . PHE A 1 90 ? -7.374 9.894 6.850 1.00 87.19 90 PHE A N 1
ATOM 682 C CA . PHE A 1 90 ? -7.006 9.164 8.068 1.00 87.19 90 PHE A CA 1
ATOM 683 C C . PHE A 1 90 ? -7.201 10.010 9.332 1.00 87.19 90 PHE A C 1
ATOM 685 O O . PHE A 1 90 ? -7.774 9.521 10.305 1.00 87.19 90 PHE A O 1
ATOM 692 N N . GLY A 1 91 ? -6.800 11.285 9.312 1.00 91.75 91 GLY A N 1
ATOM 693 C CA . GLY A 1 91 ? -7.011 12.191 10.446 1.00 91.75 91 GLY A CA 1
ATOM 694 C C . GLY A 1 91 ? -8.493 12.379 10.789 1.00 91.75 91 GLY A C 1
ATOM 695 O O . GLY A 1 91 ? -8.882 12.266 11.952 1.00 91.75 91 GLY A O 1
ATOM 696 N N . VAL A 1 92 ? -9.338 12.593 9.774 1.00 95.00 92 VAL A N 1
ATOM 697 C CA . VAL A 1 92 ? -10.792 12.742 9.959 1.00 95.00 92 VAL A CA 1
ATOM 698 C C . VAL A 1 92 ? -11.428 11.443 10.465 1.00 95.00 92 VAL A C 1
ATOM 700 O O . VAL A 1 92 ? -12.251 11.489 11.378 1.00 95.00 92 VAL A O 1
ATOM 703 N N . ALA A 1 93 ? -11.019 10.282 9.944 1.00 94.94 93 ALA A N 1
ATOM 704 C CA . ALA A 1 93 ? -11.534 8.988 10.393 1.00 94.94 93 ALA A CA 1
ATOM 705 C C . ALA A 1 93 ? -11.235 8.726 11.881 1.00 94.94 93 ALA A C 1
ATOM 707 O O . ALA A 1 93 ? -12.133 8.336 12.628 1.00 94.94 93 ALA A O 1
ATOM 708 N N . VAL A 1 94 ? -10.008 9.002 12.338 1.00 96.50 94 VAL A N 1
ATOM 709 C CA . VAL A 1 94 ? -9.632 8.852 13.755 1.00 96.50 94 VAL A CA 1
ATOM 710 C C . VAL A 1 94 ? -10.441 9.800 14.647 1.00 96.50 94 VAL A C 1
ATOM 712 O O . VAL A 1 94 ? -10.923 9.384 15.701 1.00 96.50 94 VAL A O 1
ATOM 715 N N . LEU A 1 95 ? -10.654 11.047 14.217 1.00 96.44 95 LEU A N 1
ATOM 716 C CA . LEU A 1 95 ? -11.428 12.032 14.977 1.00 96.44 95 LEU A CA 1
ATOM 717 C C . LEU A 1 95 ? -12.898 11.610 15.152 1.00 96.44 95 LEU A C 1
ATOM 719 O O . LEU A 1 95 ? -13.447 11.722 16.250 1.00 96.44 95 LEU A O 1
ATOM 723 N N . ILE A 1 96 ? -13.516 11.064 14.099 1.00 97.12 96 ILE A N 1
ATOM 724 C CA . ILE A 1 96 ? -14.885 10.529 14.155 1.00 97.12 96 ILE A CA 1
ATOM 725 C C . ILE A 1 96 ? -14.958 9.369 15.150 1.00 97.12 96 ILE A C 1
ATOM 727 O O . ILE A 1 96 ? -15.833 9.374 16.018 1.00 97.12 96 ILE A O 1
ATOM 731 N N . ILE A 1 97 ? -14.018 8.421 15.082 1.00 97.38 97 ILE A N 1
ATOM 732 C CA . ILE A 1 97 ? -13.967 7.270 15.993 1.00 97.38 97 ILE A CA 1
ATOM 733 C C . ILE A 1 97 ? -13.855 7.739 17.451 1.00 97.38 97 ILE A C 1
ATOM 735 O O . ILE A 1 97 ? -14.639 7.303 18.295 1.00 97.38 97 ILE A O 1
ATOM 739 N N . LEU A 1 98 ? -12.944 8.670 17.751 1.00 97.06 98 LEU A N 1
ATOM 740 C CA . LEU A 1 98 ? -12.775 9.207 19.106 1.00 97.06 98 LEU A CA 1
ATOM 741 C C . LEU A 1 98 ? -14.033 9.927 19.612 1.00 97.06 98 LEU A C 1
ATOM 743 O O . LEU A 1 98 ? -14.411 9.742 20.770 1.00 97.06 98 L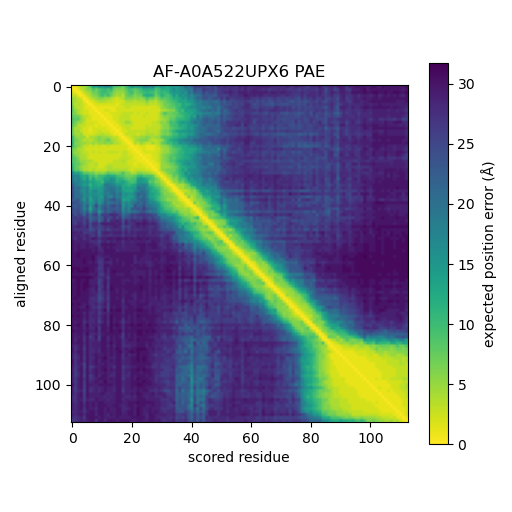EU A O 1
ATOM 747 N N . SER A 1 99 ? -14.715 10.690 18.751 1.00 96.94 99 SER A N 1
ATOM 748 C CA . SER A 1 99 ? -15.979 11.344 19.115 1.00 96.94 99 SER A CA 1
ATOM 749 C C . SER A 1 99 ? -17.084 10.336 19.446 1.00 96.94 99 SER A C 1
ATOM 751 O O . SER A 1 99 ? -17.787 10.510 20.442 1.00 96.94 99 SER A O 1
ATOM 753 N N . ALA A 1 100 ? -17.184 9.248 18.675 1.00 97.62 100 ALA A N 1
ATOM 754 C CA . ALA A 1 100 ? -18.179 8.201 18.875 1.00 97.62 100 ALA A CA 1
ATOM 755 C C . ALA A 1 100 ? -17.935 7.441 20.184 1.00 97.62 100 ALA A C 1
ATOM 757 O O . ALA A 1 100 ? -18.870 7.220 20.956 1.00 97.62 100 ALA A O 1
ATOM 758 N N . PHE A 1 101 ? -16.674 7.105 20.478 1.00 97.62 101 PHE A N 1
ATOM 759 C CA . PHE A 1 101 ? -16.301 6.519 21.765 1.00 97.62 101 PHE A CA 1
ATOM 760 C C . PHE A 1 101 ? -16.601 7.471 22.924 1.00 97.62 101 PHE A C 1
ATOM 762 O O . PHE A 1 101 ? -17.208 7.046 23.905 1.00 97.62 101 PHE A O 1
ATOM 769 N N . GLY A 1 102 ? -16.238 8.751 22.810 1.00 97.19 102 GLY A N 1
ATOM 770 C CA . GLY A 1 102 ? -16.525 9.753 23.838 1.00 97.19 102 GLY A CA 1
ATOM 771 C C . GLY A 1 102 ? -18.018 9.841 24.157 1.00 97.19 102 GLY A C 1
ATOM 772 O O . GLY A 1 102 ? -18.407 9.722 25.319 1.00 97.19 102 GLY A O 1
ATOM 773 N N . TRP A 1 103 ? -18.860 9.949 23.127 1.00 97.56 103 TRP A N 1
ATOM 774 C CA . TRP A 1 103 ? -20.317 9.951 23.281 1.00 97.56 103 TRP A CA 1
ATOM 775 C C . TRP A 1 103 ? -20.850 8.662 23.899 1.00 97.56 103 TRP A C 1
ATOM 777 O O . TRP A 1 103 ? -21.679 8.722 24.802 1.00 97.56 103 TRP A O 1
ATOM 787 N N . TYR A 1 104 ? -20.356 7.502 23.464 1.00 97.75 104 TYR A N 1
ATOM 788 C CA . TYR A 1 104 ? -20.760 6.214 24.024 1.00 97.75 104 TYR A CA 1
ATOM 789 C C . TYR A 1 104 ? -20.460 6.122 25.526 1.00 97.75 104 TYR A C 1
ATOM 791 O O . TYR A 1 104 ? -21.322 5.706 26.300 1.00 97.75 104 TYR A O 1
ATOM 799 N N . TYR A 1 105 ? -19.270 6.546 25.962 1.00 97.44 105 TYR A N 1
ATOM 800 C CA . TYR A 1 105 ? -18.910 6.543 27.382 1.00 97.44 105 TYR A CA 1
ATOM 801 C C . TYR A 1 105 ? -19.712 7.556 28.194 1.00 97.44 105 TYR A C 1
ATOM 803 O O . TYR A 1 105 ? -20.127 7.243 29.308 1.00 97.44 105 TYR A O 1
ATOM 811 N N . LEU A 1 106 ? -19.966 8.737 27.634 1.00 96.19 106 LEU A N 1
ATOM 812 C CA . LEU A 1 106 ? -20.749 9.781 28.287 1.00 96.19 106 LEU A CA 1
ATOM 813 C C . LEU A 1 106 ? -22.210 9.335 28.441 1.00 96.19 106 LEU A C 1
ATOM 815 O O . LEU A 1 106 ? -22.755 9.367 29.539 1.00 96.19 106 LEU A O 1
ATOM 819 N N . PHE A 1 107 ? -22.812 8.785 27.388 1.00 96.94 107 PHE A N 1
ATOM 820 C CA . PHE A 1 107 ? -24.163 8.224 27.429 1.00 96.94 107 PHE A CA 1
ATOM 821 C C . PHE A 1 107 ? -24.270 7.040 28.398 1.00 96.94 107 PHE A C 1
ATOM 823 O O . PHE A 1 107 ? -25.201 6.960 29.198 1.00 96.94 107 PHE A O 1
ATOM 830 N N . LYS A 1 108 ? -23.274 6.146 28.392 1.00 95.06 108 LYS A N 1
ATOM 831 C CA . LYS A 1 108 ? -23.187 5.035 29.346 1.00 95.06 108 LYS A CA 1
ATOM 832 C C . LYS A 1 108 ? -23.059 5.520 30.792 1.00 95.06 108 LYS A C 1
ATOM 834 O O . LYS A 1 108 ? -23.594 4.870 31.686 1.00 95.06 108 LYS A O 1
ATOM 839 N N . PHE A 1 109 ? -22.354 6.624 31.028 1.00 96.31 109 PHE A N 1
ATOM 840 C CA . PHE A 1 109 ? -22.240 7.238 32.349 1.00 96.31 109 PHE A CA 1
ATOM 841 C C . PHE A 1 109 ? -23.592 7.784 32.827 1.00 96.31 109 PHE A C 1
ATOM 843 O O . PHE A 1 109 ? -23.995 7.480 33.945 1.00 96.31 109 PHE A O 1
ATOM 850 N N . PHE A 1 110 ? -24.330 8.488 31.962 1.00 95.25 110 PHE A N 1
ATOM 851 C CA . PHE A 1 110 ? -25.668 9.004 32.279 1.00 95.25 110 PHE A CA 1
ATOM 852 C C . PHE A 1 110 ? -26.714 7.909 32.501 1.00 95.25 110 PHE A C 1
ATOM 854 O O . PHE A 1 110 ? -27.564 8.065 33.361 1.00 95.25 110 PHE A O 1
ATOM 861 N N . LEU A 1 111 ? -26.646 6.790 31.777 1.00 93.25 111 LEU A N 1
ATOM 862 C CA . LEU A 1 111 ? -27.549 5.648 31.990 1.00 93.25 111 LEU A CA 1
ATOM 863 C C . LEU A 1 111 ? -27.283 4.878 33.290 1.00 93.25 111 LEU A C 1
ATOM 865 O O . LEU A 1 111 ? -28.086 4.031 33.676 1.00 93.25 111 LEU A O 1
ATOM 869 N N . LYS A 1 112 ? -26.119 5.088 33.911 1.00 86.25 112 LYS A N 1
ATOM 870 C CA . LYS A 1 112 ? -25.734 4.402 35.147 1.00 86.25 112 LYS A CA 1
ATOM 871 C C . LYS A 1 112 ? -26.080 5.209 36.403 1.00 86.25 112 LYS A C 1
ATOM 873 O O . LYS A 1 112 ? -25.970 4.653 37.494 1.00 86.25 112 LYS A O 1
ATOM 878 N N . PHE A 1 113 ? -26.453 6.475 36.240 1.00 79.62 113 PHE A N 1
ATOM 879 C CA . PHE A 1 113 ? -26.896 7.377 37.300 1.00 79.62 113 PHE A CA 1
ATOM 880 C C . PHE A 1 113 ? -28.425 7.438 37.330 1.00 79.62 113 PHE A C 1
ATOM 882 O O . PHE A 1 113 ? -28.972 7.532 38.449 1.00 79.62 113 PHE A O 1
#

Solvent-accessible surface area (backbone atoms only — not comparable to full-atom values): 8057 Å² total; per-residue (Å²): 135,84,82,73,57,75,40,67,37,92,88,78,71,47,78,35,66,68,55,60,54,37,90,86,79,70,46,73,53,58,90,70,80,72,72,77,77,77,78,71,78,72,71,85,82,74,84,82,76,82,72,82,77,77,76,86,80,83,84,91,81,93,81,90,80,83,84,84,82,89,84,90,76,85,81,84,81,88,74,82,76,85,82,79,56,70,68,60,54,53,54,51,52,52,51,52,53,53,52,52,52,52,51,52,52,51,52,53,52,62,75,72,108

Secondary structure (DSSP, 8-state):
-PPPPEEE-TTT--EEESSSB-TTT--B-GGGTT---------TTSS-------------------------------------SHHHHHHHHHHHHHHHHHHHHHHHHHTT-

Sequence (113 aa):
MKEPDMITCPHCGKETAAGDVCRHCGRDIRAQQGLEVQYKDFKGSEMLDIKMSSPAGQRNAQSAHEGPEAEERSPHPDKKHAAGKPLLFFGVAVLIILSAFGWYYLFKFFLKF

Foldseek 3Di:
DDDFDWDQAPPPRDIDGDDQAGPPPRDGRPPPPPPPVPPPPPPPPPPPPPPPPDDPDDDDDDDDDDDDDDDDDDDDDDDPPPVDPPVVVVVVVVVVVVVVVVVVVVVVVVVVD